Protein AF-A0A9W6WYF5-F1 (afdb_monomer)

Radius of gyration: 21.31 Å; Cα contacts (8 Å, |Δi|>4): 64; chains: 1; bounding box: 55×37×58 Å

Secondary structure (DSSP, 8-state):
---SPPEEEEPTTSPEEEE----SPP----SS------SSSTTGGG-------PPPPGGG--TTHHHHIIIIIHHHHHHHHHHHHHHHHHHTTT--GGGTS-HHHHHHHHHHHHHH-HHHHHHHHH----TTPPPTT--

pLDDT: mean 81.59, std 12.7, range [32.5, 95.88]

Foldseek 3Di:
DPDCDFDFCQDVPDGTDTDNGDPDDDDDDDPDDDDDQDPPCPVLVNDFDDDPPDDQDPVRDDPCVVVCCVPPPVVVVVVCVVVVVVVCCVVQPPHDPVVPDDVVRVVVSLVVVVVNDVVSVCCVVPPDDDVPDDDPPPD

Nearest PDB structures (foldseek):
  6btm-assembly1_E  TM=2.502E-01  e=5.233E+00  Flavobacterium johnsoniae UW101

InterPro domains:
  IPR027417 P-loop containing nucleoside triphosphate hydrolase [G3DSA:3.40.50.300] (2-88)

Solvent-accessible surface area (backbone atoms only — not comparable to full-atom values): 9246 Å² total; per-residue (Å²): 121,92,62,86,55,63,42,75,45,76,40,93,97,55,69,66,45,73,43,55,67,88,83,76,86,85,84,86,88,71,100,61,81,82,92,69,90,53,92,79,52,61,62,60,77,75,54,77,50,85,83,81,84,77,78,79,51,77,94,71,66,62,94,57,50,69,57,52,38,62,77,72,38,44,68,59,50,53,51,49,54,52,54,50,48,55,52,45,56,67,76,45,61,98,55,64,67,84,81,74,53,62,66,66,35,56,50,46,36,49,54,48,46,35,74,70,26,65,66,57,34,49,47,68,77,69,54,80,89,55,98,83,70,76,61,94,84,76,125

Sequence (139 aa):
MGTRGSVQCPVKGEGSIPVHDWDIPTIINSNKLPNYKDEAGEVIRRLLVANFEKIVPEESKNTNLENDIKDQEFGVFLHRCRSTYLKFCSKYKNKGVEKFCPVSFIENRNLLRMATNNTYQFIFDKCKYEEGLQSPFLS

Structure (mmCIF, N/CA/C/O backbone):
data_AF-A0A9W6WYF5-F1
#
_entry.id   AF-A0A9W6WYF5-F1
#
loop_
_atom_site.group_PDB
_atom_site.id
_atom_site.type_symbol
_atom_site.label_atom_id
_atom_site.label_alt_id
_atom_site.label_comp_id
_atom_site.label_asym_id
_atom_site.label_entity_id
_atom_site.label_seq_id
_atom_site.pdbx_PDB_ins_code
_atom_site.Cartn_x
_atom_site.Cartn_y
_atom_site.Cartn_z
_atom_site.occupancy
_atom_site.B_iso_or_equiv
_atom_site.auth_seq_id
_atom_site.auth_comp_id
_atom_site.auth_asym_id
_atom_site.auth_atom_id
_atom_site.pdbx_PDB_model_num
ATOM 1 N N . MET A 1 1 ? 19.609 -5.012 -4.291 1.00 32.50 1 MET A N 1
ATOM 2 C CA . MET A 1 1 ? 18.392 -5.618 -4.857 1.00 32.50 1 MET A CA 1
ATOM 3 C C . MET A 1 1 ? 17.691 -6.288 -3.697 1.00 32.50 1 MET A C 1
ATOM 5 O O . MET A 1 1 ? 18.194 -7.313 -3.285 1.00 32.50 1 MET A O 1
ATOM 9 N N . GLY A 1 2 ? 16.640 -5.701 -3.098 1.00 44.22 2 GLY A N 1
ATOM 10 C CA . GLY A 1 2 ? 15.944 -6.309 -1.942 1.00 44.22 2 GLY A CA 1
ATOM 11 C C . GLY A 1 2 ? 15.598 -7.781 -2.203 1.00 44.22 2 GLY A C 1
ATOM 12 O O . GLY A 1 2 ? 14.687 -8.079 -2.978 1.00 44.22 2 GLY A O 1
ATOM 13 N N . THR A 1 3 ? 16.429 -8.673 -1.680 1.00 41.03 3 THR A N 1
ATOM 14 C CA . THR A 1 3 ? 16.432 -10.102 -1.961 1.00 41.03 3 THR A CA 1
ATOM 15 C C . THR A 1 3 ? 15.246 -10.747 -1.257 1.00 41.03 3 THR A C 1
ATOM 17 O O . THR A 1 3 ? 14.823 -10.294 -0.197 1.00 41.03 3 THR A O 1
ATOM 20 N N . ARG A 1 4 ? 14.758 -11.869 -1.797 1.00 52.31 4 ARG A N 1
ATOM 21 C CA . ARG A 1 4 ? 14.052 -12.904 -1.017 1.00 52.31 4 ARG A CA 1
ATOM 22 C C . ARG A 1 4 ? 15.043 -13.610 -0.071 1.00 52.31 4 ARG A C 1
ATOM 24 O O . ARG A 1 4 ? 15.200 -14.821 -0.107 1.00 52.31 4 ARG A O 1
ATOM 31 N N . GLY A 1 5 ? 15.890 -12.825 0.588 1.00 58.75 5 GLY A N 1
ATOM 32 C CA . GLY A 1 5 ? 16.991 -13.305 1.402 1.00 58.75 5 GLY A CA 1
ATOM 33 C C . GLY A 1 5 ? 16.493 -13.454 2.820 1.00 58.75 5 GLY A C 1
ATOM 34 O O . GLY A 1 5 ? 15.814 -12.558 3.316 1.00 58.75 5 GLY A O 1
ATOM 35 N N . SER A 1 6 ? 16.850 -14.561 3.463 1.00 68.50 6 SER A N 1
ATOM 36 C CA . SER A 1 6 ? 16.538 -14.765 4.867 1.00 68.50 6 SER A CA 1
ATOM 37 C C . SER A 1 6 ? 17.077 -13.597 5.697 1.00 68.50 6 SER A C 1
ATOM 39 O O . SER A 1 6 ? 18.286 -13.348 5.685 1.00 68.50 6 SER A O 1
ATOM 41 N N . VAL A 1 7 ? 16.204 -12.886 6.407 1.00 81.00 7 VAL A N 1
ATOM 42 C CA . VAL A 1 7 ? 16.587 -11.787 7.298 1.00 81.00 7 VAL A CA 1
ATOM 43 C C . VAL A 1 7 ? 16.716 -12.332 8.711 1.00 81.00 7 VAL A C 1
ATOM 45 O O . VAL A 1 7 ? 15.825 -13.007 9.210 1.00 81.00 7 VAL A O 1
ATOM 48 N N . GLN A 1 8 ? 17.838 -12.050 9.362 1.00 82.25 8 GLN A N 1
ATOM 49 C CA . GLN A 1 8 ? 18.044 -12.386 10.766 1.00 82.25 8 GLN A CA 1
ATOM 50 C C . GLN A 1 8 ? 17.408 -11.299 11.634 1.00 82.25 8 GLN A C 1
ATOM 52 O O . GLN A 1 8 ? 17.861 -10.153 11.623 1.00 82.25 8 GLN A O 1
ATOM 57 N N . CYS A 1 9 ? 16.338 -11.645 12.348 1.00 85.44 9 CYS A N 1
ATOM 58 C CA . CYS A 1 9 ? 15.609 -10.727 13.213 1.00 85.44 9 CYS A CA 1
ATOM 59 C C . CYS A 1 9 ? 15.975 -10.997 14.682 1.00 85.44 9 CYS A C 1
ATOM 61 O O . CYS A 1 9 ? 15.510 -11.987 15.253 1.00 85.44 9 CYS A O 1
ATOM 63 N N . PRO A 1 10 ? 16.795 -10.142 15.321 1.00 88.75 10 PRO A N 1
ATOM 64 C CA . PRO A 1 10 ? 17.128 -10.301 16.730 1.00 88.75 10 PRO A CA 1
ATOM 65 C C . PRO A 1 10 ? 15.913 -9.984 17.607 1.00 88.75 10 PRO A C 1
ATOM 67 O O . PRO A 1 10 ? 15.333 -8.900 17.510 1.00 88.75 10 PRO A O 1
ATOM 70 N N . VAL A 1 11 ? 15.552 -10.912 18.493 1.00 88.19 11 VAL A N 1
ATOM 71 C CA . VAL A 1 11 ? 14.480 -10.725 19.477 1.00 88.19 11 VAL A CA 1
ATOM 72 C C . VAL A 1 11 ? 15.104 -10.458 20.840 1.00 88.19 11 VAL A C 1
ATOM 74 O O . VAL A 1 11 ? 16.020 -11.149 21.277 1.00 88.19 11 VAL A O 1
ATOM 77 N N . LYS A 1 12 ? 14.648 -9.407 21.527 1.00 88.75 12 LYS A N 1
ATOM 78 C CA . LYS A 1 12 ? 15.217 -9.023 22.823 1.00 88.75 12 LYS A CA 1
ATOM 79 C C . LYS A 1 12 ? 15.015 -10.153 23.838 1.00 88.75 12 LYS A C 1
ATOM 81 O O . LYS A 1 12 ? 13.881 -10.480 24.163 1.00 88.75 12 LYS A O 1
ATOM 86 N N . GLY A 1 13 ? 16.112 -10.671 24.387 1.00 87.62 13 GLY A N 1
ATOM 87 C CA . GLY A 1 13 ? 16.084 -11.756 25.375 1.00 87.62 13 GLY A CA 1
ATOM 88 C C . GLY A 1 13 ? 16.021 -13.161 24.771 1.00 87.62 13 GLY A C 1
ATOM 89 O O . GLY A 1 13 ? 16.100 -14.129 25.519 1.00 87.62 13 GLY A O 1
ATOM 90 N N . GLU A 1 14 ? 15.953 -13.275 23.446 1.00 86.25 14 GLU A N 1
ATOM 91 C CA . GLU A 1 14 ? 16.001 -14.540 22.715 1.00 86.25 14 GLU A CA 1
ATOM 92 C C . GLU A 1 14 ? 17.114 -14.507 21.651 1.00 86.25 14 GLU A C 1
ATOM 94 O O . GLU A 1 14 ? 17.807 -13.503 21.461 1.00 86.25 14 GLU A O 1
ATOM 99 N N . GLY A 1 15 ? 17.331 -15.636 20.973 1.00 86.56 15 GLY A N 1
ATOM 100 C CA . GLY A 1 15 ? 18.233 -15.708 19.825 1.00 86.56 15 GLY A CA 1
ATOM 101 C C . GLY A 1 15 ? 17.681 -14.973 18.599 1.00 86.56 15 GLY A C 1
ATOM 102 O O . GLY A 1 15 ? 16.521 -14.568 18.550 1.00 86.56 15 GLY A O 1
ATOM 103 N N . SER A 1 16 ? 18.517 -14.809 17.573 1.00 86.31 16 SER A N 1
ATOM 104 C CA . SER A 1 16 ? 18.057 -14.281 16.286 1.00 86.31 16 SER A CA 1
ATOM 105 C C . SER A 1 16 ? 17.164 -15.296 15.579 1.00 86.31 16 SER A C 1
ATOM 107 O O . SER A 1 16 ? 17.576 -16.438 15.370 1.00 86.31 16 SER A O 1
ATOM 109 N N . ILE A 1 17 ? 15.965 -14.868 15.185 1.00 86.25 17 ILE A N 1
ATOM 110 C CA . ILE A 1 17 ? 15.025 -15.691 14.426 1.00 86.25 17 ILE A CA 1
ATOM 111 C C . ILE A 1 17 ? 15.244 -15.424 12.929 1.00 86.25 17 ILE A C 1
ATOM 113 O O . ILE A 1 17 ? 15.126 -14.273 12.496 1.00 86.25 17 ILE A O 1
ATOM 117 N N . PRO A 1 18 ? 15.556 -16.449 12.115 1.00 83.06 18 PRO A N 1
ATOM 118 C CA . PRO A 1 18 ? 15.649 -16.289 10.672 1.00 83.06 18 PRO A CA 1
ATOM 119 C C . PRO A 1 18 ? 14.251 -16.191 10.046 1.00 83.06 18 PRO A C 1
ATOM 121 O O . PRO A 1 18 ? 13.454 -17.125 10.111 1.00 83.06 18 PRO A O 1
ATOM 124 N N . VAL A 1 19 ? 13.966 -15.075 9.382 1.00 83.81 19 VAL A N 1
ATOM 125 C CA . VAL A 1 19 ? 12.779 -14.886 8.540 1.00 83.81 19 VAL A CA 1
ATOM 126 C C . VAL A 1 19 ? 13.165 -15.219 7.107 1.00 83.81 19 VAL A C 1
ATOM 128 O O . VAL A 1 19 ? 13.814 -14.415 6.444 1.00 83.81 19 VAL A O 1
ATOM 131 N N . HIS A 1 20 ? 12.819 -16.423 6.647 1.00 78.31 20 HIS A N 1
ATOM 132 C CA . HIS A 1 20 ? 13.249 -16.949 5.345 1.00 78.31 20 HIS A CA 1
ATOM 133 C C . HIS A 1 20 ? 12.635 -16.208 4.153 1.00 78.31 20 HIS A C 1
ATOM 135 O O . HIS A 1 20 ? 13.361 -15.861 3.225 1.00 78.31 20 HIS A O 1
ATOM 141 N N . ASP A 1 21 ? 11.335 -15.919 4.215 1.00 78.94 21 ASP A N 1
ATOM 142 C CA . ASP A 1 21 ? 10.598 -15.194 3.186 1.00 78.94 21 ASP A CA 1
ATOM 143 C C . ASP A 1 21 ? 9.753 -14.101 3.840 1.00 78.94 21 ASP A C 1
ATOM 145 O O . ASP A 1 21 ? 9.005 -14.355 4.782 1.00 78.94 21 ASP A O 1
ATOM 149 N N . TRP A 1 22 ? 9.871 -12.871 3.338 1.00 73.44 22 TRP A N 1
ATOM 150 C CA . TRP A 1 22 ? 9.018 -11.764 3.763 1.00 73.44 22 TRP A CA 1
ATOM 151 C C . TRP A 1 22 ? 7.776 -11.709 2.870 1.00 73.44 22 TRP A C 1
ATOM 153 O O . TRP A 1 22 ? 7.791 -11.099 1.798 1.00 73.44 22 TRP A O 1
ATOM 163 N N . ASP A 1 23 ? 6.708 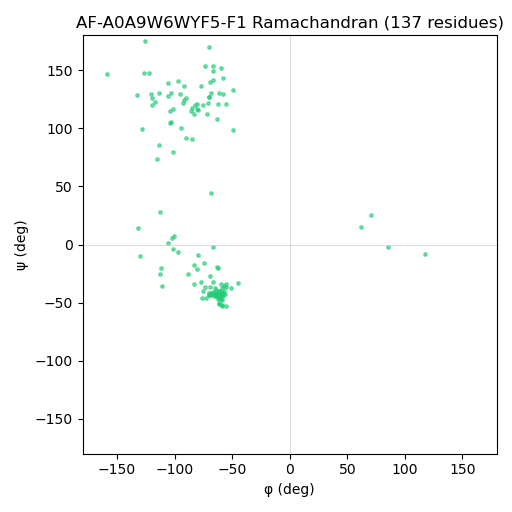-12.380 3.292 1.00 74.50 23 ASP A N 1
ATOM 164 C CA . ASP A 1 23 ? 5.424 -12.454 2.583 1.00 74.50 23 ASP A CA 1
ATOM 165 C C . ASP A 1 23 ? 4.384 -11.441 3.096 1.00 74.50 23 ASP A C 1
ATOM 167 O O . ASP A 1 23 ? 3.326 -11.258 2.487 1.00 74.50 23 ASP A O 1
ATOM 171 N N . ILE A 1 24 ? 4.705 -10.736 4.181 1.00 79.56 24 ILE A N 1
ATOM 172 C CA . ILE A 1 24 ? 3.806 -9.786 4.830 1.00 79.56 24 ILE A CA 1
ATOM 173 C C . ILE A 1 24 ? 3.860 -8.433 4.102 1.00 79.56 24 ILE A C 1
ATOM 175 O O . ILE A 1 24 ? 4.922 -7.799 4.049 1.00 79.56 24 ILE A O 1
ATOM 179 N N . PRO A 1 25 ? 2.732 -7.933 3.563 1.00 81.00 25 PRO A N 1
ATOM 180 C CA . PRO A 1 25 ? 2.682 -6.594 2.997 1.00 81.00 25 PRO A CA 1
ATOM 181 C C . PRO A 1 25 ? 2.828 -5.543 4.103 1.00 81.00 25 PRO A C 1
ATOM 183 O O . PRO A 1 25 ? 2.108 -5.560 5.100 1.00 81.00 25 PRO A O 1
ATOM 186 N N . THR A 1 26 ? 3.734 -4.591 3.901 1.00 83.69 26 THR A N 1
ATOM 187 C CA . THR A 1 26 ? 3.962 -3.495 4.848 1.00 83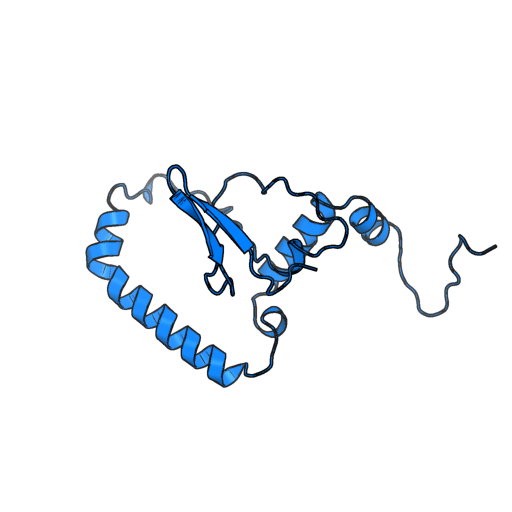.69 26 THR A CA 1
ATOM 188 C C . THR A 1 26 ? 3.092 -2.295 4.491 1.00 83.69 26 THR A C 1
ATOM 190 O O . THR A 1 26 ? 3.181 -1.767 3.382 1.00 83.69 26 THR A O 1
ATOM 193 N N . ILE A 1 27 ? 2.283 -1.834 5.445 1.00 88.12 27 ILE A N 1
ATOM 194 C CA . ILE A 1 27 ? 1.507 -0.593 5.340 1.00 88.12 27 ILE A CA 1
ATOM 195 C C . ILE A 1 27 ? 2.169 0.456 6.230 1.00 88.12 27 ILE A C 1
ATOM 197 O O . ILE A 1 27 ? 2.411 0.211 7.409 1.00 88.12 27 ILE A O 1
ATOM 201 N N . ILE A 1 28 ? 2.459 1.625 5.661 1.00 86.81 28 ILE A N 1
ATOM 202 C CA . ILE A 1 28 ? 3.042 2.760 6.379 1.00 86.81 28 ILE A CA 1
ATOM 203 C C . ILE A 1 28 ? 2.061 3.922 6.276 1.00 86.81 28 ILE A C 1
ATOM 205 O O . ILE A 1 28 ? 1.675 4.305 5.174 1.00 86.81 28 ILE A O 1
ATOM 209 N N . ASN A 1 29 ? 1.685 4.489 7.419 1.00 89.19 29 ASN A N 1
ATOM 210 C CA . ASN A 1 29 ? 0.908 5.720 7.495 1.00 89.19 29 ASN A CA 1
ATOM 211 C C . ASN A 1 29 ? 1.749 6.791 8.196 1.00 89.19 29 ASN A C 1
ATOM 213 O O . ASN A 1 29 ? 2.228 6.571 9.307 1.00 89.19 29 ASN A O 1
ATOM 217 N N . SER A 1 3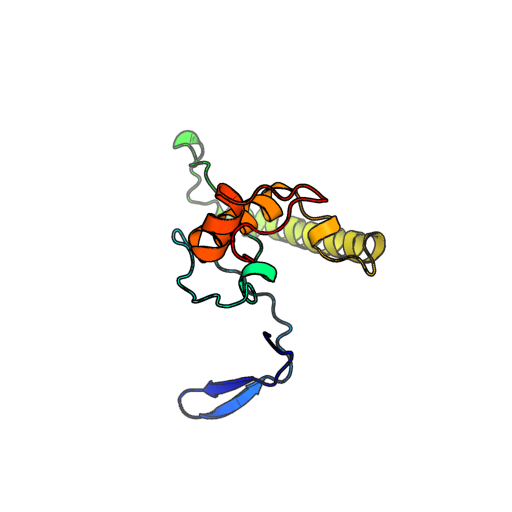0 ? 1.976 7.922 7.532 1.00 85.31 30 SER A N 1
ATOM 218 C CA . SER A 1 30 ? 2.814 9.003 8.047 1.00 85.31 30 SER A CA 1
ATOM 219 C C . SER A 1 30 ? 2.486 10.322 7.353 1.00 85.31 30 SER A C 1
ATOM 221 O O . SER A 1 30 ? 2.222 10.351 6.155 1.00 85.31 30 SER A O 1
ATOM 223 N N . ASN A 1 31 ? 2.604 11.424 8.096 1.00 85.12 31 ASN A N 1
ATOM 224 C CA . ASN A 1 31 ? 2.513 12.789 7.558 1.00 85.12 31 ASN A CA 1
ATOM 225 C C . ASN A 1 31 ? 3.811 13.250 6.874 1.00 85.12 31 ASN A C 1
ATOM 227 O O . ASN A 1 31 ? 3.867 14.328 6.290 1.00 85.12 31 ASN A O 1
ATOM 231 N N . LYS A 1 32 ? 4.886 12.469 7.005 1.00 79.81 32 LYS A N 1
ATOM 232 C CA . LYS A 1 32 ? 6.194 12.737 6.405 1.00 79.81 32 LYS A CA 1
ATOM 233 C C . LYS A 1 32 ? 6.653 11.532 5.610 1.00 79.81 32 LYS A C 1
ATOM 235 O O . LYS A 1 32 ? 6.399 10.388 5.993 1.00 79.81 32 LYS A O 1
ATOM 240 N N . LEU A 1 33 ? 7.384 11.798 4.540 1.00 73.06 33 LEU A N 1
ATOM 241 C CA . LEU A 1 33 ? 7.966 10.739 3.736 1.00 73.06 33 LEU A CA 1
ATOM 242 C C . LEU A 1 33 ? 9.038 9.988 4.532 1.00 73.06 33 LEU A C 1
ATOM 244 O O . LEU A 1 33 ? 9.782 10.621 5.289 1.00 73.06 33 LEU A O 1
ATOM 248 N N . PRO A 1 34 ? 9.126 8.654 4.389 1.00 71.31 34 PRO A N 1
ATOM 249 C CA . PRO A 1 34 ? 10.165 7.893 5.057 1.00 71.31 34 PRO A CA 1
ATOM 250 C C . PRO A 1 34 ? 11.537 8.362 4.557 1.00 71.31 34 PRO A C 1
ATOM 252 O O . PRO A 1 34 ? 11.759 8.468 3.352 1.00 71.31 34 PRO A O 1
ATOM 255 N N . ASN A 1 35 ? 12.454 8.649 5.479 1.00 72.62 35 ASN A N 1
ATOM 256 C CA . ASN A 1 35 ? 13.816 9.050 5.140 1.00 72.62 35 ASN A CA 1
ATOM 257 C C . ASN A 1 35 ? 14.674 7.797 4.917 1.00 72.62 35 ASN A C 1
ATOM 259 O O . ASN A 1 35 ? 15.234 7.250 5.866 1.00 72.62 35 ASN A O 1
ATOM 263 N N . TYR A 1 36 ? 14.733 7.315 3.676 1.00 77.06 36 TYR A N 1
ATOM 264 C CA . TYR A 1 36 ? 15.592 6.202 3.268 1.00 77.06 36 TYR A CA 1
ATOM 265 C C . TYR A 1 36 ? 16.532 6.638 2.147 1.00 77.06 36 TYR A C 1
ATOM 267 O O . TYR A 1 36 ? 16.185 7.460 1.301 1.00 77.06 36 TYR A O 1
ATOM 275 N N . LYS A 1 37 ? 17.732 6.055 2.126 1.00 70.44 37 LYS A N 1
ATOM 276 C CA . LYS A 1 37 ? 18.683 6.236 1.030 1.00 70.44 37 LYS A CA 1
ATOM 277 C C . LYS A 1 37 ? 18.345 5.239 -0.075 1.00 70.44 37 LYS A C 1
ATOM 279 O O . LYS A 1 37 ? 18.411 4.033 0.155 1.00 70.44 37 LYS A O 1
ATOM 284 N N . ASP A 1 38 ? 17.984 5.729 -1.257 1.00 71.50 38 ASP A N 1
ATOM 285 C CA . ASP A 1 38 ? 17.678 4.880 -2.413 1.00 71.50 38 ASP A CA 1
ATOM 286 C C . ASP A 1 38 ? 18.711 5.070 -3.528 1.00 71.50 38 ASP A C 1
ATOM 288 O O . ASP A 1 38 ? 18.536 5.879 -4.440 1.00 71.50 38 ASP A O 1
ATOM 292 N N . GLU A 1 39 ? 19.822 4.335 -3.439 1.00 64.88 39 GLU A N 1
ATOM 293 C CA . GLU A 1 39 ? 20.955 4.499 -4.362 1.00 64.88 39 GLU A CA 1
ATOM 294 C C . GLU A 1 39 ? 20.646 4.027 -5.793 1.00 64.88 39 GLU A C 1
ATOM 296 O O . GLU A 1 39 ? 21.196 4.570 -6.747 1.00 64.88 39 GLU A O 1
ATOM 301 N N . ALA A 1 40 ? 19.728 3.068 -5.970 1.00 67.62 40 ALA A N 1
ATOM 302 C CA . ALA A 1 40 ? 19.397 2.495 -7.282 1.00 67.62 40 ALA A CA 1
ATOM 303 C C . ALA A 1 40 ? 17.887 2.415 -7.572 1.00 67.62 40 ALA A C 1
ATOM 305 O O . ALA A 1 40 ? 17.454 1.730 -8.504 1.00 67.62 40 ALA A O 1
ATOM 306 N N . GLY A 1 41 ? 17.045 3.097 -6.796 1.00 71.12 41 GLY A N 1
ATOM 307 C CA . GL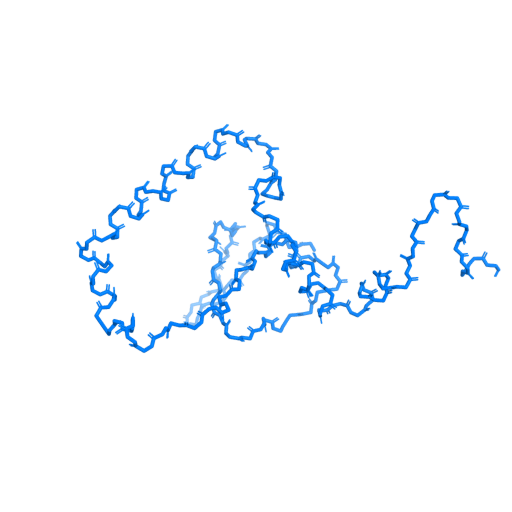Y A 1 41 ? 15.595 3.019 -6.968 1.00 71.12 41 GLY A CA 1
ATOM 308 C C . GLY A 1 41 ? 15.020 1.663 -6.541 1.00 71.12 41 GLY A C 1
ATOM 309 O O . GLY A 1 41 ? 14.033 1.205 -7.115 1.00 71.12 41 GLY A O 1
ATOM 310 N N . GLU A 1 42 ? 15.685 0.939 -5.647 1.00 76.38 42 GLU A N 1
ATOM 311 C CA . GLU A 1 42 ? 15.270 -0.401 -5.241 1.00 76.38 42 GLU A CA 1
ATOM 312 C C . GLU A 1 42 ? 14.073 -0.355 -4.306 1.00 76.38 42 GLU A C 1
ATOM 314 O O . GLU A 1 42 ? 13.169 -1.187 -4.408 1.00 76.38 42 GLU A O 1
ATOM 319 N N . VAL A 1 43 ? 14.068 0.613 -3.395 1.00 80.00 43 VAL A N 1
ATOM 320 C CA . VAL A 1 43 ? 12.992 0.770 -2.422 1.00 80.00 43 VAL A CA 1
ATOM 321 C C . VAL A 1 43 ? 11.783 1.392 -3.111 1.00 80.00 43 VAL A C 1
ATOM 323 O O . VAL A 1 43 ? 10.682 0.847 -3.020 1.00 80.00 43 VAL A O 1
ATOM 326 N N . ILE A 1 44 ? 11.990 2.450 -3.904 1.00 82.44 44 ILE A N 1
ATOM 327 C CA . ILE A 1 44 ? 10.895 3.186 -4.543 1.00 82.44 44 ILE A CA 1
ATOM 328 C C . ILE A 1 44 ? 10.034 2.311 -5.461 1.00 82.44 44 ILE A C 1
ATOM 330 O O . ILE A 1 44 ? 8.815 2.441 -5.460 1.00 82.44 44 ILE A O 1
ATOM 334 N N . ARG A 1 45 ? 10.628 1.356 -6.194 1.00 79.62 45 ARG A N 1
ATOM 335 C CA . ARG A 1 45 ? 9.898 0.449 -7.105 1.00 79.62 45 ARG A CA 1
ATOM 336 C C . ARG A 1 45 ? 8.872 -0.444 -6.398 1.00 79.62 45 ARG A C 1
ATOM 338 O O . ARG A 1 45 ? 7.979 -0.965 -7.059 1.00 79.62 45 ARG A O 1
ATOM 345 N N . ARG A 1 46 ? 8.999 -0.633 -5.081 1.00 82.00 46 ARG A N 1
ATOM 346 C CA . ARG A 1 46 ? 8.122 -1.486 -4.261 1.00 82.00 46 ARG A CA 1
ATOM 347 C C . ARG A 1 46 ? 7.076 -0.699 -3.469 1.00 82.00 46 ARG A C 1
ATOM 349 O O . ARG A 1 46 ? 6.247 -1.311 -2.805 1.00 82.00 46 ARG A O 1
ATOM 356 N N . LEU A 1 47 ? 7.109 0.631 -3.531 1.00 83.69 47 LEU A N 1
ATOM 357 C CA . LEU A 1 47 ? 6.186 1.499 -2.809 1.00 83.69 47 LEU A CA 1
ATOM 358 C C . LEU A 1 47 ? 5.026 1.935 -3.708 1.00 83.69 47 LEU A C 1
ATOM 360 O O . LEU A 1 47 ? 5.213 2.269 -4.877 1.00 83.69 47 LEU A O 1
ATOM 364 N N . LEU A 1 48 ? 3.829 1.975 -3.130 1.00 86.81 48 LEU A N 1
ATOM 365 C CA . LEU A 1 48 ? 2.662 2.656 -3.683 1.00 86.81 48 LEU A CA 1
ATOM 366 C C . LEU A 1 48 ? 2.223 3.697 -2.663 1.00 86.81 48 LEU A C 1
ATOM 368 O O . LEU A 1 48 ? 2.081 3.372 -1.486 1.00 86.81 48 LEU A O 1
ATOM 372 N N . VAL A 1 49 ? 2.025 4.936 -3.109 1.00 86.94 49 VAL A N 1
ATOM 373 C CA . VAL A 1 49 ? 1.724 6.050 -2.205 1.00 86.94 49 VAL A CA 1
ATOM 374 C C . VAL A 1 49 ? 0.373 6.663 -2.539 1.00 86.94 49 VAL A C 1
ATOM 376 O O . VAL A 1 49 ? 0.139 7.130 -3.655 1.00 86.94 49 VAL A O 1
ATOM 379 N N . ALA A 1 50 ? -0.512 6.630 -1.543 1.00 88.12 50 ALA A N 1
ATOM 380 C CA . ALA A 1 50 ? -1.795 7.313 -1.543 1.00 88.12 50 ALA A CA 1
ATOM 381 C C . ALA A 1 50 ? -1.673 8.592 -0.710 1.00 88.12 50 ALA A C 1
ATOM 383 O O . ALA A 1 50 ? -1.440 8.521 0.496 1.00 88.12 50 ALA A O 1
ATOM 384 N N . ASN A 1 51 ? -1.847 9.745 -1.353 1.00 86.50 51 ASN A N 1
ATOM 385 C CA . ASN A 1 51 ? -1.872 11.035 -0.672 1.00 86.50 51 ASN A CA 1
ATOM 386 C C . ASN A 1 51 ? -3.311 11.369 -0.268 1.00 86.50 51 ASN A C 1
ATOM 388 O O . ASN A 1 51 ? -4.214 11.380 -1.106 1.00 86.50 51 ASN A O 1
ATOM 392 N N . PHE A 1 52 ? -3.520 11.662 1.013 1.00 87.88 52 PHE A N 1
ATOM 393 C CA . PHE A 1 52 ? -4.801 12.119 1.548 1.00 87.88 52 PHE A CA 1
ATOM 394 C C . PHE A 1 52 ? -4.753 13.634 1.753 1.00 87.88 52 PHE A C 1
ATOM 396 O O . PHE A 1 52 ? -4.525 14.123 2.852 1.00 87.88 52 PHE A O 1
ATOM 403 N N . GLU A 1 53 ? -4.926 14.383 0.664 1.00 86.94 53 GLU A N 1
ATOM 404 C CA . GLU A 1 53 ? -4.825 15.854 0.670 1.00 86.94 53 GLU A CA 1
ATOM 405 C C . GLU A 1 53 ? -6.096 16.539 1.186 1.00 86.94 53 GLU A C 1
ATOM 407 O O . GLU A 1 53 ? -6.074 17.694 1.608 1.00 86.94 53 GLU A O 1
ATOM 412 N N . LYS A 1 54 ? -7.229 15.831 1.144 1.00 88.75 54 LYS A N 1
ATOM 413 C CA . LYS A 1 54 ? -8.524 16.372 1.553 1.00 88.75 54 LYS A CA 1
ATOM 414 C C . LYS A 1 54 ? -8.661 16.335 3.068 1.00 88.75 54 LYS A C 1
ATOM 416 O O . LYS A 1 54 ? -8.715 15.263 3.667 1.00 88.75 54 LYS A O 1
ATOM 421 N N . ILE A 1 55 ? -8.778 17.517 3.661 1.00 88.62 55 ILE A N 1
ATOM 422 C CA . ILE A 1 55 ? -9.107 17.684 5.075 1.00 88.62 55 ILE A CA 1
ATOM 423 C C . ILE A 1 55 ? -10.608 17.444 5.258 1.00 88.62 55 ILE A C 1
ATOM 425 O O . ILE A 1 55 ? -11.418 17.916 4.459 1.00 88.62 55 ILE A O 1
ATOM 429 N N . VAL A 1 56 ? -10.974 16.705 6.306 1.00 88.00 56 VAL A N 1
ATOM 430 C CA . VAL A 1 56 ? -12.377 16.466 6.665 1.00 88.00 56 VAL A CA 1
ATOM 431 C C . VAL A 1 56 ? -12.985 17.768 7.212 1.00 88.00 56 VAL A C 1
ATOM 433 O O . VAL A 1 56 ? -12.455 18.290 8.200 1.00 88.00 56 VAL A O 1
ATOM 436 N N . PRO A 1 57 ? -14.065 18.296 6.601 1.00 90.81 57 PRO A N 1
ATOM 437 C CA . PRO A 1 57 ? -14.768 19.480 7.099 1.00 90.81 57 PRO A CA 1
ATOM 438 C C . PRO A 1 57 ? -15.314 19.276 8.516 1.00 90.81 57 PRO A C 1
ATOM 440 O O . PRO A 1 57 ? -15.637 18.147 8.884 1.00 90.81 57 PRO A O 1
ATOM 443 N N . GLU A 1 58 ? -15.443 20.349 9.302 1.00 88.25 58 GLU A N 1
ATOM 444 C CA . GLU A 1 58 ? -15.859 20.272 10.713 1.00 88.25 58 GLU A CA 1
ATOM 445 C C . GLU A 1 58 ? -17.227 19.599 10.872 1.00 88.25 58 GLU A C 1
ATOM 447 O O . GLU A 1 58 ? -17.401 18.723 11.712 1.00 88.25 58 GLU A O 1
ATOM 452 N N . GLU A 1 59 ? -18.167 19.934 9.991 1.00 90.00 59 GLU A N 1
ATOM 453 C CA . GLU A 1 59 ? -19.521 19.384 9.940 1.00 90.00 59 GLU A CA 1
ATOM 454 C C . GLU A 1 59 ? -19.571 17.879 9.639 1.00 90.00 59 GLU A C 1
ATOM 456 O O . GLU A 1 59 ? -20.574 17.226 9.911 1.00 90.00 59 GLU A O 1
ATOM 461 N N . SER A 1 60 ? -18.498 17.323 9.072 1.00 85.06 60 SER A N 1
ATOM 462 C CA . SER A 1 60 ? -18.377 15.903 8.723 1.00 85.06 60 SER A CA 1
ATOM 463 C C . SER A 1 60 ? -17.464 15.133 9.680 1.00 85.06 60 SER A C 1
ATOM 465 O O . SER A 1 60 ? -17.229 13.939 9.477 1.00 85.06 60 SER A O 1
ATOM 467 N N . LYS A 1 61 ? -16.917 15.784 10.716 1.00 87.38 61 LYS A N 1
ATOM 468 C CA . LYS A 1 61 ? -16.088 15.107 11.715 1.00 87.38 61 LYS A CA 1
ATOM 469 C C . LYS A 1 61 ? -16.969 14.235 12.601 1.00 87.38 61 LYS A C 1
ATOM 471 O O . LYS A 1 61 ? -17.748 14.727 13.410 1.00 87.38 61 LYS A O 1
ATOM 476 N N . ASN A 1 62 ? -16.799 12.925 12.474 1.00 87.62 62 ASN A N 1
ATOM 477 C CA . ASN A 1 62 ? -17.437 11.945 13.340 1.00 87.62 62 ASN A CA 1
ATOM 478 C C . ASN A 1 62 ? -16.409 11.394 14.339 1.00 87.62 62 ASN A C 1
ATOM 480 O O . ASN A 1 62 ? -15.456 10.720 13.951 1.00 87.62 62 ASN A O 1
ATOM 484 N N . THR A 1 63 ? -16.605 11.667 15.629 1.00 89.44 63 THR A N 1
ATOM 485 C CA . THR A 1 63 ? -15.746 11.161 16.713 1.00 89.44 63 THR A CA 1
ATOM 486 C C . THR A 1 63 ? -15.961 9.675 17.016 1.00 89.44 63 THR A C 1
ATOM 488 O O . THR A 1 63 ? -15.096 9.059 17.630 1.00 89.44 63 THR A O 1
ATOM 491 N N . ASN A 1 64 ? -17.068 9.085 16.554 1.00 91.56 64 ASN A N 1
ATOM 492 C CA . ASN A 1 64 ? -17.417 7.672 16.729 1.00 91.56 64 ASN A CA 1
ATOM 493 C C . ASN A 1 64 ? -17.137 6.808 15.491 1.00 91.56 64 ASN A C 1
ATOM 495 O O . ASN A 1 64 ? -17.461 5.622 15.493 1.00 91.56 64 ASN A O 1
ATOM 499 N N . LEU A 1 65 ? -16.489 7.370 14.466 1.00 89.19 65 LEU A N 1
ATOM 500 C CA . LEU A 1 65 ? -16.265 6.715 13.175 1.00 89.19 65 LEU A CA 1
ATOM 501 C C . LEU A 1 65 ? -15.649 5.312 13.298 1.00 89.19 65 LEU A C 1
ATOM 503 O O . LEU A 1 65 ? -16.001 4.411 12.544 1.00 89.19 65 LEU A O 1
ATOM 507 N N . GLU A 1 66 ? -14.737 5.107 14.250 1.00 90.69 66 GLU A N 1
ATOM 508 C CA . GLU A 1 66 ? -14.112 3.800 14.470 1.00 90.69 66 GLU A CA 1
ATOM 509 C C . GLU A 1 66 ? -15.129 2.720 14.871 1.00 90.69 66 GLU A C 1
ATOM 511 O O . GLU A 1 66 ? -15.056 1.597 14.369 1.00 90.69 66 GLU A O 1
ATOM 516 N N . ASN A 1 67 ? -16.074 3.050 15.755 1.00 92.81 67 ASN A N 1
ATOM 517 C CA . ASN A 1 67 ? -17.096 2.108 16.212 1.00 92.81 67 ASN A CA 1
ATOM 518 C C . ASN A 1 67 ? -18.091 1.814 15.089 1.00 92.81 67 ASN A C 1
ATOM 520 O O . ASN A 1 67 ? -18.375 0.651 14.817 1.00 92.81 67 ASN A O 1
ATOM 524 N N . ASP A 1 68 ? -18.517 2.850 14.364 1.00 91.31 68 ASP A N 1
ATOM 525 C CA . ASP A 1 68 ? -19.421 2.702 13.221 1.00 91.31 68 ASP A CA 1
ATOM 526 C C . ASP A 1 68 ? -18.821 1.768 12.157 1.00 91.31 68 ASP A C 1
ATOM 528 O O . ASP A 1 68 ? -19.483 0.846 11.675 1.00 91.31 68 ASP A O 1
ATOM 532 N N . ILE A 1 69 ? -17.527 1.935 11.848 1.00 91.06 69 ILE A N 1
ATOM 533 C CA . ILE A 1 69 ? -16.818 1.056 10.911 1.00 91.06 69 ILE A CA 1
ATOM 534 C C . ILE A 1 69 ? -16.785 -0.381 11.434 1.00 91.06 69 ILE A C 1
ATOM 536 O O . ILE A 1 69 ? -17.059 -1.304 10.665 1.00 91.06 69 ILE A O 1
ATOM 540 N N . LYS A 1 70 ? -16.448 -0.597 12.712 1.00 91.06 70 LYS A N 1
ATOM 541 C CA . LYS A 1 70 ? -16.362 -1.944 13.301 1.00 91.06 70 LYS A CA 1
ATOM 542 C C . LYS A 1 70 ? -17.701 -2.673 13.269 1.00 91.06 70 LYS A C 1
ATOM 544 O O . LYS A 1 70 ? -17.738 -3.833 12.858 1.00 91.06 70 LYS A O 1
ATOM 549 N N . ASP A 1 71 ? -18.769 -1.990 13.661 1.00 91.94 71 ASP A N 1
ATOM 550 C CA . ASP A 1 71 ? -20.074 -2.609 13.874 1.00 91.94 71 ASP A CA 1
ATOM 551 C C . ASP A 1 71 ? -20.866 -2.770 12.571 1.00 91.94 71 ASP A C 1
ATOM 553 O O . ASP A 1 71 ? -21.595 -3.751 12.409 1.00 91.94 71 ASP A O 1
ATOM 557 N N . GLN A 1 72 ? -20.722 -1.835 11.625 1.00 91.25 72 GLN A N 1
ATOM 558 C CA . GLN A 1 72 ? -21.587 -1.776 10.440 1.00 91.25 72 GLN A CA 1
ATOM 559 C C . GLN A 1 72 ? -20.866 -2.134 9.138 1.00 91.25 72 GLN A C 1
ATOM 561 O O . GLN A 1 72 ? -21.454 -2.763 8.255 1.00 91.25 72 GLN A O 1
ATOM 566 N N . GLU A 1 73 ? -19.594 -1.759 8.990 1.00 92.38 73 GLU A N 1
ATOM 567 C CA . GLU A 1 73 ? -18.935 -1.769 7.677 1.00 92.38 73 GLU A CA 1
ATOM 568 C C . GLU A 1 73 ? -17.822 -2.808 7.538 1.00 92.38 73 GLU A C 1
ATOM 570 O O . GLU A 1 73 ? -17.549 -3.270 6.427 1.00 92.38 73 GLU A O 1
ATOM 575 N N . PHE A 1 74 ? -17.188 -3.220 8.637 1.00 92.31 74 PHE A N 1
ATOM 576 C CA . PHE A 1 74 ? -15.955 -4.007 8.609 1.00 92.31 74 PHE A CA 1
ATOM 577 C C . PHE A 1 74 ? -16.116 -5.340 7.866 1.00 92.31 74 PHE A C 1
ATOM 579 O O . PHE A 1 74 ? -15.280 -5.712 7.038 1.00 92.31 74 PHE A O 1
ATOM 586 N N . GLY A 1 75 ? -17.237 -6.034 8.087 1.00 93.06 75 GLY A N 1
ATOM 587 C CA . GLY A 1 75 ? -17.552 -7.275 7.376 1.00 93.06 75 GLY A CA 1
ATOM 588 C C . GLY A 1 75 ? -17.707 -7.072 5.863 1.00 93.06 75 GLY A C 1
ATOM 589 O O . GLY A 1 75 ? -17.145 -7.829 5.064 1.00 93.06 75 GLY A O 1
ATOM 590 N N . VAL A 1 76 ? -18.416 -6.015 5.452 1.00 94.25 76 VAL A N 1
ATOM 591 C CA . VAL A 1 76 ? -18.608 -5.663 4.034 1.00 94.25 76 VAL A CA 1
ATOM 592 C C . VAL A 1 76 ? -17.282 -5.248 3.400 1.00 94.25 76 VAL A C 1
ATOM 594 O O . VAL A 1 76 ? -16.980 -5.658 2.275 1.00 94.25 76 VAL A O 1
ATOM 597 N N . PHE A 1 77 ? -16.469 -4.479 4.122 1.00 93.31 77 PHE A N 1
ATOM 598 C CA . PHE A 1 77 ? -15.143 -4.049 3.697 1.00 93.31 77 PHE A CA 1
ATOM 599 C C . PHE A 1 77 ? -14.234 -5.248 3.407 1.00 93.31 77 PHE A C 1
ATOM 601 O O . PHE A 1 77 ? -13.732 -5.382 2.289 1.00 93.31 77 PHE A O 1
ATOM 608 N N . LEU A 1 78 ? -14.106 -6.185 4.352 1.00 93.75 78 LEU A N 1
ATOM 609 C CA . LEU A 1 78 ? -13.312 -7.403 4.168 1.00 93.75 78 LEU A CA 1
ATOM 610 C C . LEU A 1 78 ? -13.802 -8.239 2.982 1.00 93.75 78 LEU A C 1
ATOM 612 O O . LEU A 1 78 ? -12.997 -8.707 2.168 1.00 93.75 78 LEU A O 1
ATOM 616 N N . HIS A 1 79 ? -15.121 -8.392 2.835 1.00 94.75 79 HIS A N 1
ATOM 617 C CA . HIS A 1 79 ? -15.698 -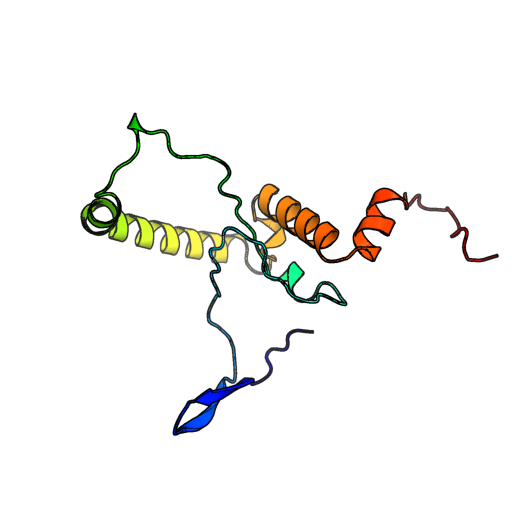9.105 1.701 1.00 94.75 79 HIS A CA 1
ATOM 618 C C . HIS A 1 79 ? -15.349 -8.433 0.363 1.00 94.75 79 HIS A C 1
ATOM 620 O O . HIS A 1 79 ? -14.969 -9.112 -0.599 1.00 94.75 79 HIS A O 1
ATOM 626 N N . ARG A 1 80 ? -15.430 -7.099 0.285 1.00 95.12 80 ARG A N 1
ATOM 627 C CA . ARG A 1 80 ? -15.056 -6.322 -0.907 1.00 95.12 80 ARG A CA 1
ATOM 628 C C . ARG A 1 80 ? -13.570 -6.442 -1.221 1.00 95.12 80 ARG A C 1
ATOM 630 O O . ARG A 1 80 ? -13.233 -6.691 -2.379 1.00 95.12 80 ARG A O 1
ATOM 637 N N . CYS A 1 81 ? -12.694 -6.340 -0.224 1.00 93.19 81 CYS A N 1
ATOM 638 C CA . CYS A 1 81 ? -11.255 -6.528 -0.398 1.00 93.19 81 CYS A CA 1
ATOM 639 C C . CYS A 1 81 ? -10.945 -7.922 -0.951 1.00 93.19 81 CYS A C 1
ATOM 641 O O . CYS A 1 81 ? -10.303 -8.039 -1.994 1.00 93.19 81 CYS A O 1
ATOM 643 N N . ARG A 1 82 ? -11.472 -8.981 -0.320 1.00 94.62 82 ARG A N 1
ATOM 644 C CA . ARG A 1 82 ? -11.250 -10.369 -0.754 1.00 94.62 82 ARG A CA 1
ATOM 645 C C . ARG A 1 82 ? -11.791 -10.630 -2.158 1.00 94.62 82 ARG A C 1
ATOM 647 O O . ARG A 1 82 ? -11.092 -11.189 -3.000 1.00 94.62 82 ARG A O 1
ATOM 654 N N . SER A 1 83 ? -13.043 -10.260 -2.416 1.00 95.88 83 SER A N 1
ATOM 655 C CA . SER A 1 83 ? -13.683 -10.510 -3.713 1.00 95.88 83 SER A CA 1
ATOM 656 C C . SER A 1 83 ? -12.989 -9.746 -4.841 1.00 95.88 83 SER A C 1
ATOM 658 O O . SER A 1 83 ? -12.758 -10.310 -5.911 1.00 95.88 83 SER A O 1
ATOM 660 N N . THR A 1 84 ? -12.593 -8.495 -4.599 1.00 93.81 84 THR A N 1
ATOM 661 C CA . THR A 1 84 ? -11.832 -7.687 -5.561 1.00 93.81 84 THR A CA 1
ATOM 662 C C . THR A 1 84 ? -10.446 -8.274 -5.790 1.00 93.81 84 THR A C 1
ATOM 664 O O . THR A 1 84 ? -10.050 -8.432 -6.941 1.00 93.81 84 THR A O 1
ATOM 667 N N . TYR A 1 85 ? -9.746 -8.680 -4.729 1.00 91.38 85 TYR A N 1
ATOM 668 C CA . TYR A 1 85 ? -8.445 -9.336 -4.834 1.00 91.38 85 TYR A CA 1
ATOM 669 C C . TYR A 1 85 ? -8.510 -10.573 -5.738 1.00 91.38 85 TYR A C 1
ATOM 671 O O . TYR A 1 85 ? -7.793 -10.643 -6.732 1.00 91.38 85 TYR A O 1
ATOM 679 N N . LEU A 1 86 ? -9.443 -11.499 -5.484 1.00 94.12 86 LEU A N 1
ATOM 680 C CA . LEU A 1 86 ? -9.597 -12.713 -6.297 1.00 94.12 86 LEU A CA 1
ATOM 681 C C . LEU A 1 86 ? -9.936 -12.405 -7.765 1.00 94.12 86 LEU A C 1
ATOM 683 O O . LEU A 1 86 ? -9.390 -13.034 -8.680 1.00 94.12 86 LEU A O 1
ATOM 687 N N . LYS A 1 87 ? -10.797 -11.406 -8.005 1.00 94.62 87 LYS A N 1
ATOM 688 C CA . LYS A 1 87 ? -11.110 -10.920 -9.359 1.00 94.62 87 LYS A CA 1
ATOM 689 C C . LYS A 1 87 ? -9.859 -10.393 -10.062 1.00 94.62 87 LYS A C 1
ATOM 691 O O . LYS A 1 87 ? -9.630 -10.723 -11.224 1.00 94.62 87 LYS A O 1
ATOM 696 N N . PHE A 1 88 ? -9.038 -9.605 -9.371 1.00 92.94 88 PHE A N 1
ATOM 697 C CA . PHE A 1 88 ? -7.819 -9.021 -9.929 1.00 92.94 88 PHE A CA 1
ATOM 698 C C . PHE A 1 88 ? -6.734 -10.073 -10.167 1.00 92.94 88 PHE A C 1
ATOM 700 O O . PHE A 1 88 ? -6.134 -10.068 -11.240 1.00 92.94 88 PHE A O 1
ATOM 707 N N . CYS A 1 89 ? -6.539 -11.018 -9.245 1.00 90.19 89 CYS A N 1
ATOM 708 C CA . CYS A 1 89 ? -5.625 -12.148 -9.428 1.00 90.19 89 CYS A CA 1
ATOM 709 C C . CYS A 1 89 ? -5.970 -12.965 -10.677 1.00 90.19 89 CYS A C 1
ATOM 711 O O . CYS A 1 89 ? -5.079 -13.361 -11.426 1.00 90.19 89 CYS A O 1
ATOM 713 N N . SER A 1 90 ? -7.265 -13.176 -10.927 1.00 92.69 90 SER A N 1
ATOM 714 C CA . SER A 1 90 ? -7.736 -13.907 -12.107 1.00 92.69 90 SER A CA 1
ATOM 715 C C . SER A 1 90 ? -7.571 -13.083 -13.390 1.00 92.69 90 SER A C 1
ATOM 717 O O . SER A 1 90 ? -7.061 -13.582 -14.389 1.00 92.69 90 SER A O 1
ATOM 719 N N . LYS A 1 91 ? -7.959 -11.800 -13.364 1.00 93.88 91 LYS A N 1
ATOM 720 C CA . LYS A 1 91 ? -7.967 -10.909 -14.539 1.00 93.88 91 LYS A CA 1
ATOM 721 C C . LYS A 1 91 ? -6.572 -10.452 -14.981 1.00 93.88 91 LYS A C 1
ATOM 723 O O . LYS A 1 91 ? -6.322 -10.292 -16.175 1.00 93.88 91 LYS A O 1
ATOM 728 N N . TYR A 1 92 ? -5.669 -10.214 -14.035 1.00 92.44 92 TYR A N 1
ATOM 729 C CA . TYR A 1 92 ? -4.332 -9.664 -14.278 1.00 92.44 92 TYR A CA 1
ATOM 730 C C . TYR A 1 92 ? -3.224 -10.675 -13.979 1.00 92.44 92 TYR A C 1
ATOM 732 O O . TYR A 1 92 ? -2.098 -10.294 -13.659 1.00 92.44 92 TYR A O 1
ATOM 740 N N . LYS A 1 93 ? -3.523 -11.972 -14.121 1.00 87.69 93 LYS A N 1
ATOM 741 C CA . LYS A 1 93 ? -2.537 -13.045 -13.981 1.00 87.69 93 LYS A CA 1
ATOM 742 C C . LYS A 1 93 ? -1.292 -12.736 -14.825 1.00 87.69 93 LYS A C 1
ATOM 744 O O . LYS A 1 93 ? -1.405 -12.337 -15.985 1.00 87.69 93 LYS A O 1
ATOM 749 N N . ASN A 1 94 ? -0.110 -12.900 -14.232 1.00 87.50 94 ASN A N 1
ATOM 750 C CA . ASN A 1 94 ? 1.200 -12.634 -14.846 1.00 87.50 94 ASN A CA 1
ATOM 751 C C . ASN A 1 94 ? 1.450 -11.173 -15.280 1.00 87.50 94 ASN A C 1
ATOM 753 O O . ASN A 1 94 ? 2.382 -10.906 -16.039 1.00 87.50 94 ASN A O 1
ATOM 757 N N . LYS A 1 95 ? 0.646 -10.208 -14.819 1.00 88.81 95 LYS A N 1
ATOM 758 C CA . LYS A 1 95 ? 0.890 -8.776 -15.038 1.00 88.81 95 LYS A CA 1
ATOM 759 C C . LYS A 1 95 ? 1.388 -8.136 -13.743 1.00 88.81 95 LYS A C 1
ATOM 761 O O . LYS A 1 95 ? 0.884 -8.432 -12.665 1.00 88.81 95 LYS A O 1
ATOM 766 N N . GLY A 1 96 ? 2.374 -7.248 -13.858 1.00 84.31 96 GLY A N 1
ATOM 767 C CA . GLY A 1 96 ? 2.827 -6.432 -12.730 1.00 84.31 96 GLY A CA 1
ATOM 768 C C . GLY A 1 96 ? 1.750 -5.442 -12.281 1.00 84.31 96 GLY A C 1
ATOM 769 O O . GLY A 1 96 ? 0.919 -5.023 -13.090 1.00 84.31 96 GLY A O 1
ATOM 770 N N . VAL A 1 97 ? 1.800 -5.048 -11.005 1.00 85.44 97 VAL A N 1
ATOM 771 C CA . VAL A 1 97 ? 0.839 -4.115 -10.379 1.00 85.44 97 VAL A CA 1
ATOM 772 C C . VAL A 1 97 ? 0.738 -2.791 -11.142 1.00 85.44 97 VAL A C 1
ATOM 774 O O . VAL A 1 97 ? -0.351 -2.274 -11.362 1.00 85.44 97 VAL A O 1
ATOM 777 N N . GLU A 1 98 ? 1.875 -2.340 -11.660 1.00 83.62 98 GLU A N 1
ATOM 778 C CA . GLU A 1 98 ? 2.084 -1.200 -12.562 1.00 83.62 98 GLU A CA 1
ATOM 779 C C . GLU A 1 98 ? 1.080 -1.110 -13.722 1.00 83.62 98 GLU A C 1
ATOM 781 O O . GLU A 1 98 ? 0.752 -0.026 -14.185 1.00 83.62 98 GLU A O 1
ATOM 786 N N . LYS A 1 99 ? 0.605 -2.253 -14.239 1.00 86.62 99 LYS A N 1
ATOM 787 C CA . LYS A 1 99 ? -0.255 -2.291 -15.432 1.00 86.62 99 LYS A CA 1
ATOM 788 C C . LYS A 1 99 ? -1.728 -2.030 -15.135 1.00 86.62 99 LYS A C 1
ATOM 790 O O . LYS A 1 99 ? -2.491 -1.811 -16.071 1.00 86.62 99 LYS A O 1
ATOM 795 N N . PHE A 1 100 ? -2.148 -2.158 -13.879 1.00 88.50 100 PHE A N 1
ATOM 796 C CA . PHE A 1 100 ? -3.555 -2.035 -13.495 1.00 88.50 100 PHE A CA 1
ATOM 797 C C . PHE A 1 100 ? -3.787 -1.078 -12.326 1.00 88.50 100 PHE A C 1
ATOM 799 O O . PHE A 1 100 ? -4.945 -0.786 -12.023 1.00 88.50 100 PHE A O 1
ATOM 806 N N . CYS A 1 101 ? -2.735 -0.617 -11.646 1.00 87.75 101 CYS A N 1
ATOM 807 C CA . CYS A 1 101 ? -2.881 0.404 -10.623 1.00 87.75 101 CYS A CA 1
ATOM 808 C C . CYS A 1 101 ? -3.318 1.741 -11.256 1.00 87.75 101 CYS A C 1
ATOM 810 O O . CYS A 1 101 ? -2.984 2.021 -12.410 1.00 87.75 101 CYS A O 1
ATOM 812 N N . PRO A 1 102 ? -4.084 2.571 -10.528 1.00 89.75 102 PRO A N 1
ATOM 813 C CA . PRO A 1 102 ? -4.413 3.910 -10.999 1.00 89.75 102 PRO A CA 1
ATOM 814 C C . PRO A 1 102 ? -3.152 4.739 -11.269 1.00 89.75 102 PRO A C 1
ATOM 816 O O . PRO A 1 102 ? -2.176 4.654 -10.522 1.00 89.75 102 PRO A O 1
ATOM 819 N N . VAL A 1 103 ? -3.203 5.571 -12.312 1.00 89.00 103 VAL A N 1
ATOM 820 C CA . VAL A 1 103 ? -2.061 6.374 -12.788 1.00 89.00 103 VAL A CA 1
ATOM 821 C C . VAL A 1 103 ? -1.497 7.278 -11.688 1.00 89.00 103 VAL A C 1
ATOM 823 O O . VAL A 1 103 ? -0.280 7.387 -11.557 1.00 89.00 103 VAL A O 1
ATOM 826 N N . SER A 1 104 ? -2.360 7.810 -10.818 1.00 89.31 104 SER A N 1
ATOM 827 C CA . SER A 1 104 ? -1.963 8.645 -9.679 1.00 89.31 104 SER A CA 1
ATOM 828 C C . SER A 1 104 ? -0.947 7.972 -8.749 1.00 89.31 104 SER A C 1
ATOM 830 O O . SER A 1 104 ? -0.054 8.633 -8.229 1.00 89.31 104 SER A O 1
ATOM 832 N N . PHE A 1 105 ? -1.012 6.648 -8.563 1.00 88.69 105 PHE A N 1
ATOM 833 C CA . PHE A 1 105 ? -0.024 5.932 -7.749 1.00 88.69 105 PHE A CA 1
ATOM 834 C C . PHE A 1 105 ? 1.355 5.892 -8.411 1.00 88.69 105 PHE A C 1
ATOM 836 O O . PHE A 1 105 ? 2.375 5.961 -7.724 1.00 88.69 105 PHE A O 1
ATOM 843 N N . ILE A 1 106 ? 1.389 5.768 -9.739 1.00 88.00 106 ILE A N 1
ATOM 844 C CA . ILE A 1 106 ? 2.629 5.752 -10.519 1.00 88.00 106 ILE A CA 1
ATOM 845 C C . ILE A 1 106 ? 3.259 7.148 -10.495 1.00 88.00 106 ILE A C 1
ATOM 847 O O . ILE A 1 106 ? 4.461 7.274 -10.263 1.00 88.00 106 ILE A O 1
ATOM 851 N N . GLU A 1 107 ? 2.443 8.187 -10.670 1.00 88.62 107 GLU A N 1
ATOM 852 C CA . GLU A 1 107 ? 2.857 9.589 -10.596 1.00 88.62 107 GLU A CA 1
ATOM 853 C C . GLU A 1 107 ? 3.409 9.941 -9.215 1.00 88.62 107 GLU A C 1
ATOM 855 O O . GLU A 1 107 ? 4.545 10.403 -9.119 1.00 88.62 107 GLU A O 1
ATOM 860 N N . ASN A 1 108 ? 2.682 9.622 -8.139 1.00 88.31 108 ASN A N 1
ATOM 861 C CA . ASN A 1 108 ? 3.140 9.857 -6.768 1.00 88.31 108 ASN A CA 1
ATOM 862 C C . ASN A 1 108 ? 4.481 9.176 -6.496 1.00 88.31 108 ASN A C 1
ATOM 864 O O . ASN A 1 108 ? 5.388 9.771 -5.920 1.00 88.31 108 ASN A O 1
ATOM 868 N N . ARG A 1 109 ? 4.654 7.937 -6.957 1.00 86.88 109 ARG A N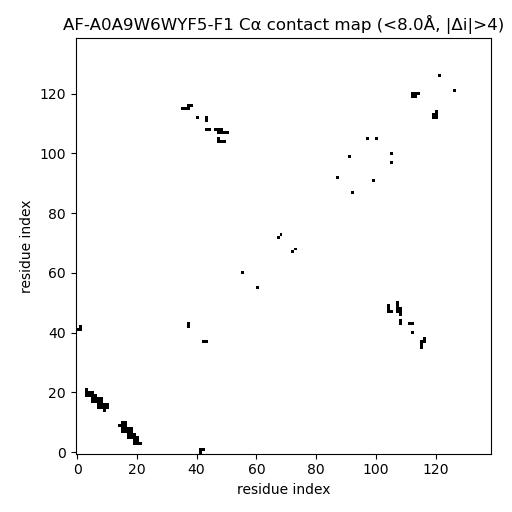 1
ATOM 869 C CA . ARG A 1 109 ? 5.925 7.225 -6.824 1.00 86.88 109 ARG A CA 1
ATOM 870 C C . ARG A 1 109 ? 7.057 7.889 -7.617 1.00 86.88 109 ARG A C 1
ATOM 872 O O . ARG A 1 109 ? 8.190 7.916 -7.142 1.00 86.88 109 ARG A O 1
ATOM 879 N N . ASN A 1 110 ? 6.777 8.432 -8.800 1.00 84.81 110 ASN A N 1
ATOM 880 C CA . ASN A 1 110 ? 7.769 9.167 -9.588 1.00 84.81 110 ASN A CA 1
ATOM 881 C C . ASN A 1 110 ? 8.165 10.487 -8.919 1.00 84.81 110 ASN A C 1
ATOM 883 O O . ASN A 1 110 ? 9.354 10.790 -8.856 1.00 84.81 110 ASN A O 1
ATOM 887 N N . LEU A 1 111 ? 7.199 11.224 -8.365 1.00 85.00 111 LEU A N 1
ATOM 888 C CA . LEU A 1 111 ? 7.454 12.439 -7.588 1.00 85.00 111 LEU A CA 1
ATOM 889 C C . LEU A 1 111 ? 8.346 12.144 -6.380 1.00 85.00 111 LEU A C 1
ATOM 891 O O . LEU A 1 111 ? 9.327 12.843 -6.137 1.00 85.00 111 LEU A O 1
ATOM 895 N N . LEU A 1 112 ? 8.069 11.047 -5.673 1.00 84.00 112 LEU A N 1
ATOM 896 C CA . LEU A 1 112 ? 8.922 10.588 -4.579 1.00 84.00 112 LEU A CA 1
ATOM 897 C C . LEU A 1 112 ? 10.334 10.259 -5.047 1.00 84.00 112 LEU A C 1
ATOM 899 O O . LEU A 1 112 ? 11.301 10.615 -4.383 1.00 84.00 112 LEU A O 1
ATOM 903 N N . ARG A 1 113 ? 10.469 9.629 -6.214 1.00 83.75 113 ARG A N 1
ATOM 904 C CA . ARG A 1 113 ? 11.777 9.280 -6.766 1.00 83.75 113 ARG A CA 1
ATOM 905 C C . ARG A 1 113 ? 12.602 10.519 -7.083 1.00 83.75 113 ARG A C 1
ATOM 907 O O . ARG A 1 113 ? 13.801 10.511 -6.828 1.00 83.75 113 ARG A O 1
ATOM 914 N N . MET A 1 114 ? 11.967 11.564 -7.610 1.00 83.44 114 MET A N 1
ATOM 915 C CA . MET A 1 114 ? 12.616 12.856 -7.842 1.00 83.44 114 MET A CA 1
ATOM 916 C C . MET A 1 114 ? 13.043 13.500 -6.522 1.00 83.44 114 MET A C 1
ATOM 918 O O . MET A 1 114 ? 14.175 13.948 -6.412 1.00 83.44 114 MET A O 1
ATOM 922 N N . ALA A 1 115 ? 12.184 13.467 -5.500 1.00 81.88 115 ALA A N 1
ATOM 923 C CA . ALA A 1 115 ? 12.489 14.043 -4.192 1.00 81.88 115 ALA A CA 1
ATOM 924 C C . ALA A 1 115 ? 13.614 13.307 -3.437 1.00 81.88 115 ALA A C 1
ATOM 926 O O . ALA A 1 115 ? 14.351 13.926 -2.676 1.00 81.88 115 ALA A O 1
ATOM 927 N N . THR A 1 116 ? 13.744 11.987 -3.609 1.00 80.19 116 THR A N 1
ATOM 928 C CA . THR A 1 116 ? 14.769 11.179 -2.921 1.00 80.19 116 THR A CA 1
ATOM 929 C C . THR A 1 116 ? 16.091 11.106 -3.693 1.00 80.19 116 THR A C 1
ATOM 931 O O . THR A 1 116 ? 17.140 10.889 -3.087 1.00 80.19 116 THR A O 1
ATOM 934 N N . ASN A 1 117 ? 16.072 11.267 -5.022 1.00 81.44 117 ASN A N 1
ATOM 935 C CA . ASN A 1 117 ? 17.250 11.108 -5.875 1.00 81.44 117 ASN A CA 1
ATOM 936 C C . ASN A 1 117 ? 17.464 12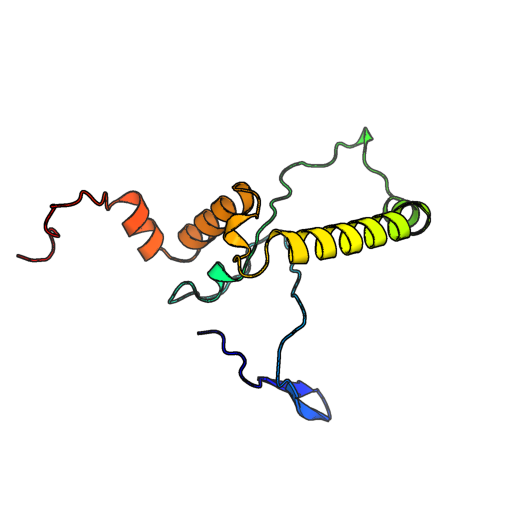.331 -6.785 1.00 81.44 117 ASN A C 1
ATOM 938 O O . ASN A 1 117 ? 16.890 12.436 -7.871 1.00 81.44 117 ASN A O 1
ATOM 942 N N . ASN A 1 118 ? 18.381 13.209 -6.368 1.00 81.25 118 ASN A N 1
ATOM 943 C CA . ASN A 1 118 ? 18.729 14.435 -7.094 1.00 81.25 118 ASN A CA 1
ATOM 944 C C . ASN A 1 118 ? 19.259 14.172 -8.513 1.00 81.25 118 ASN A C 1
ATOM 946 O O . ASN A 1 118 ? 19.011 14.964 -9.417 1.00 81.25 118 ASN A O 1
ATOM 950 N N . THR A 1 119 ? 19.981 13.069 -8.737 1.00 82.25 119 THR A N 1
ATOM 951 C CA . THR A 1 119 ? 20.478 12.707 -10.075 1.00 82.25 119 THR A CA 1
ATOM 952 C C . THR A 1 119 ? 19.323 12.359 -11.002 1.00 82.25 119 THR A C 1
ATOM 954 O O . THR A 1 119 ? 19.297 12.790 -12.152 1.00 82.25 119 THR A O 1
ATOM 957 N N . TYR A 1 120 ? 18.340 11.611 -10.498 1.00 81.69 120 TYR A N 1
ATOM 958 C CA . TYR A 1 120 ? 17.140 11.281 -11.256 1.00 81.69 120 TYR A CA 1
ATOM 959 C C . TYR A 1 120 ? 16.334 12.537 -11.598 1.00 81.69 120 TYR A C 1
ATOM 961 O O . TYR A 1 120 ? 15.908 12.688 -12.741 1.00 81.69 120 TYR A O 1
ATOM 969 N N . GLN A 1 121 ? 16.179 13.455 -10.639 1.00 83.00 121 GLN A N 1
ATOM 970 C CA . GLN A 1 121 ? 15.538 14.747 -10.877 1.00 83.00 121 GLN A CA 1
ATOM 971 C C . GLN A 1 121 ? 16.278 15.558 -11.950 1.00 83.00 121 GLN A C 1
ATOM 973 O O . GLN A 1 121 ? 15.655 16.044 -12.888 1.00 83.00 121 GLN A O 1
ATOM 978 N N . PHE A 1 122 ? 17.608 15.647 -11.862 1.00 84.94 122 PHE A N 1
ATOM 979 C CA . PHE A 1 122 ? 18.419 16.361 -12.849 1.00 84.94 122 PHE A CA 1
ATOM 980 C C . PHE A 1 122 ? 18.238 15.800 -14.263 1.00 84.94 122 PHE A C 1
ATOM 982 O O . PHE A 1 122 ? 18.010 16.563 -15.199 1.00 84.94 122 PHE A O 1
ATOM 989 N N . ILE A 1 123 ? 18.308 14.473 -14.421 1.00 84.75 123 ILE A N 1
ATOM 990 C CA . ILE A 1 123 ? 18.120 13.817 -15.722 1.00 84.75 123 ILE A CA 1
ATOM 991 C C . ILE A 1 123 ? 16.714 14.101 -16.254 1.00 84.75 123 ILE A C 1
ATOM 993 O O . ILE A 1 123 ? 16.566 14.439 -17.424 1.00 84.75 123 ILE A O 1
ATOM 997 N N . PHE A 1 124 ? 15.690 14.003 -15.407 1.00 81.81 124 PHE A N 1
ATOM 998 C CA . PHE A 1 124 ? 14.310 14.240 -15.822 1.00 81.81 124 PHE A CA 1
ATOM 999 C C . PHE A 1 124 ? 14.068 15.687 -16.282 1.00 81.81 124 PHE A C 1
ATOM 1001 O O . PHE A 1 124 ? 13.438 15.902 -17.315 1.00 81.81 124 PHE A O 1
ATOM 1008 N N . ASP A 1 125 ? 14.606 16.672 -15.560 1.00 83.19 125 ASP A N 1
ATOM 1009 C CA . ASP A 1 125 ? 14.397 18.092 -15.866 1.00 83.19 125 ASP A CA 1
ATOM 1010 C C . ASP A 1 125 ? 15.248 18.588 -17.045 1.00 83.19 125 ASP A C 1
ATOM 1012 O O . ASP A 1 125 ? 14.854 19.518 -17.755 1.00 83.19 125 ASP A O 1
ATOM 1016 N N . LYS A 1 126 ? 16.456 18.035 -17.224 1.00 79.88 126 LYS A N 1
ATOM 1017 C CA . LYS A 1 126 ? 17.475 18.594 -18.132 1.00 79.88 126 LYS A CA 1
ATOM 1018 C C . LYS A 1 126 ? 17.770 17.740 -19.356 1.00 79.88 126 LYS A C 1
ATOM 1020 O O . LYS A 1 126 ? 18.274 18.283 -20.337 1.00 79.88 126 LYS A O 1
ATOM 1025 N N . CYS A 1 127 ? 17.462 16.446 -19.344 1.00 73.31 127 CYS A N 1
ATOM 1026 C CA . CYS A 1 127 ? 17.734 15.568 -20.477 1.00 73.31 127 CYS A CA 1
ATOM 1027 C C . CYS A 1 127 ? 16.443 15.275 -21.245 1.00 73.31 127 CYS A C 1
ATOM 1029 O O . CYS A 1 127 ? 15.629 14.450 -20.837 1.00 73.31 127 CYS A O 1
ATOM 1031 N N . LYS A 1 128 ? 16.280 15.913 -22.409 1.00 68.31 128 LYS A N 1
ATOM 1032 C CA . LYS A 1 128 ? 15.341 15.440 -23.431 1.00 68.31 128 LYS A CA 1
ATOM 1033 C C . LYS A 1 128 ? 16.058 14.397 -24.274 1.00 68.31 128 LYS A C 1
ATOM 1035 O O . LYS A 1 128 ? 17.051 14.708 -24.925 1.00 68.31 128 LYS A O 1
ATOM 1040 N N . TYR A 1 129 ? 15.583 13.160 -24.217 1.00 62.69 129 TYR A N 1
ATOM 1041 C CA . TYR A 1 129 ? 16.050 12.128 -25.129 1.00 62.69 129 TYR A CA 1
ATOM 1042 C C . TYR A 1 129 ? 15.337 12.309 -26.469 1.00 62.69 129 TYR A C 1
ATOM 1044 O O . TYR A 1 129 ? 14.118 12.166 -26.542 1.00 62.69 129 TYR A O 1
ATOM 1052 N N . GLU A 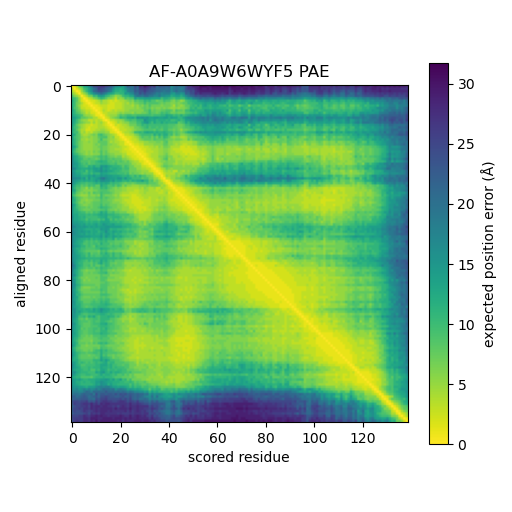1 130 ? 16.100 12.623 -27.510 1.00 66.38 130 GLU A N 1
ATOM 1053 C CA . GLU A 1 130 ? 15.667 12.497 -28.898 1.00 66.38 130 GLU A CA 1
ATOM 1054 C C . GLU A 1 130 ? 16.511 11.401 -29.545 1.00 66.38 130 GLU A C 1
ATOM 1056 O O . GLU A 1 130 ? 17.738 11.365 -29.402 1.00 66.38 130 GLU A O 1
ATOM 1061 N N . GLU A 1 131 ? 15.842 10.462 -30.207 1.00 52.31 131 GLU A N 1
ATOM 1062 C CA . GLU A 1 131 ? 16.485 9.327 -30.855 1.00 52.31 131 GLU A CA 1
ATOM 1063 C C . GLU A 1 131 ? 17.402 9.855 -31.976 1.00 52.31 131 GLU A C 1
ATOM 1065 O O . GLU A 1 131 ? 16.931 10.388 -32.978 1.00 52.31 131 GLU A O 1
ATOM 1070 N N . GLY A 1 132 ? 18.724 9.783 -31.766 1.00 63.97 132 GLY A N 1
ATOM 1071 C CA . GLY A 1 132 ? 19.743 10.300 -32.693 1.00 63.97 132 GLY A CA 1
ATOM 1072 C C . GLY A 1 132 ? 20.638 11.424 -32.153 1.00 63.97 132 GLY A C 1
ATOM 1073 O O . GLY A 1 132 ? 21.630 11.753 -32.803 1.00 63.97 132 GLY A O 1
ATOM 1074 N N . LEU A 1 133 ? 20.365 11.986 -30.969 1.00 57.34 133 LEU A N 1
ATOM 1075 C CA . LEU A 1 133 ? 21.261 12.964 -30.337 1.00 57.34 133 LEU A CA 1
ATOM 1076 C C . LEU A 1 133 ? 22.437 12.261 -29.629 1.00 57.34 133 LEU A C 1
ATOM 1078 O O . LEU A 1 133 ? 22.237 11.464 -28.710 1.00 57.34 133 LEU A O 1
ATOM 1082 N N . GLN A 1 134 ? 23.678 12.563 -30.028 1.00 57.59 134 GLN A N 1
ATOM 1083 C CA . GLN A 1 134 ? 24.867 12.151 -29.273 1.00 57.59 134 GLN A CA 1
ATOM 1084 C C . GLN A 1 134 ? 24.951 12.921 -27.949 1.00 57.59 134 GLN A C 1
ATOM 1086 O O . GLN A 1 134 ? 24.665 14.117 -27.885 1.00 57.59 134 GLN A O 1
ATOM 1091 N N . SER A 1 135 ? 25.342 12.219 -26.881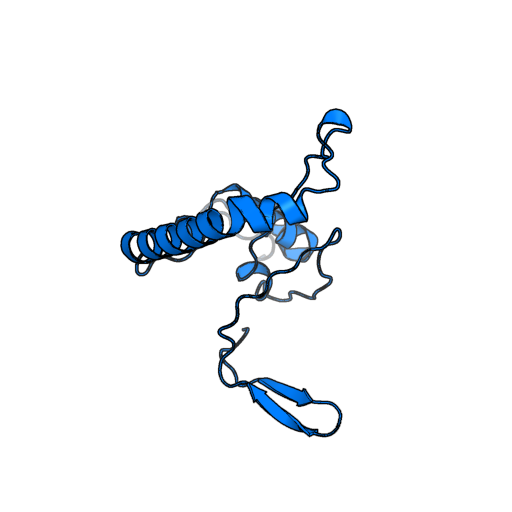 1.00 53.56 135 SER A N 1
ATOM 1092 C CA . SER A 1 135 ? 25.528 12.817 -25.557 1.00 53.56 135 SER A CA 1
ATOM 1093 C C . SER A 1 135 ? 26.564 13.947 -25.624 1.00 53.56 135 SER A C 1
ATOM 1095 O O . SER A 1 135 ? 27.677 13.698 -26.089 1.00 53.56 135 SER A O 1
ATOM 1097 N N . PRO A 1 136 ? 26.273 15.148 -25.091 1.00 55.84 136 PRO A N 1
ATOM 1098 C CA . PRO A 1 136 ? 27.223 16.263 -25.072 1.00 55.84 136 PRO A CA 1
ATOM 1099 C C . PRO A 1 136 ? 28.446 16.018 -24.167 1.00 55.84 136 PRO A C 1
ATOM 1101 O O . PRO A 1 136 ? 29.327 16.864 -24.096 1.00 55.84 136 PRO A O 1
ATOM 1104 N N . PHE A 1 137 ? 28.504 14.879 -23.468 1.00 54.44 137 PHE A N 1
ATOM 1105 C CA . PHE A 1 137 ? 29.612 14.484 -22.591 1.00 54.44 137 PHE A CA 1
ATOM 1106 C C . PHE A 1 137 ? 30.548 13.436 -23.216 1.00 54.44 137 PHE A C 1
ATOM 1108 O O . PHE A 1 137 ? 31.429 12.920 -22.533 1.00 54.44 137 PHE A O 1
ATOM 1115 N N . LEU A 1 138 ? 30.341 13.092 -24.489 1.00 45.00 138 LEU A N 1
ATOM 1116 C CA . LEU A 1 138 ? 31.226 12.234 -25.277 1.00 45.00 138 LEU A CA 1
ATOM 1117 C C . LEU A 1 138 ? 31.810 13.059 -26.430 1.00 45.00 138 LEU A C 1
ATOM 1119 O O . LEU A 1 138 ? 31.397 12.918 -27.579 1.00 45.00 138 LEU A O 1
ATOM 1123 N N . SER A 1 139 ? 32.750 13.941 -26.091 1.00 37.94 139 SER A N 1
ATOM 1124 C CA . SER A 1 139 ? 33.666 14.610 -27.022 1.00 37.94 139 SER A CA 1
ATOM 1125 C C . SER A 1 139 ? 35.091 14.450 -26.524 1.00 37.94 139 SER A C 1
ATOM 1127 O O . SER A 1 139 ? 35.299 14.808 -25.340 1.00 37.94 139 SER A O 1
#

Mean predicted aligned error: 9.85 Å

Organism: NCBI:txid2077276